Protein AF-A0A3D9D0H7-F1 (afdb_monomer)

Foldseek 3Di:
DVLVVVVVVCCVPQVVVLVVCVVVVHDPVVSVVSVVVSCVVPVVVNVVVVVVVVVVVVVVCVVVVNDDDPDD

Organism: NCBI:txid358687

Structure (mmCIF, N/CA/C/O backbone):
data_AF-A0A3D9D0H7-F1
#
_entry.id   AF-A0A3D9D0H7-F1
#
loop_
_atom_site.group_PDB
_atom_site.id
_atom_site.type_symbol
_atom_site.label_atom_id
_atom_site.label_alt_id
_atom_site.label_comp_id
_atom_site.label_asym_id
_atom_site.label_entity_id
_atom_site.label_seq_id
_atom_site.pdbx_PDB_ins_code
_atom_site.Cartn_x
_atom_site.Cartn_y
_atom_site.Cartn_z
_atom_site.occupancy
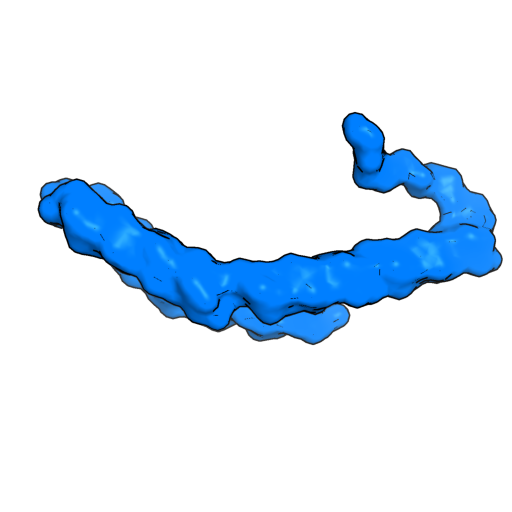_atom_site.B_iso_or_equiv
_atom_site.auth_seq_id
_atom_site.auth_comp_id
_atom_site.auth_asym_id
_atom_site.auth_atom_id
_atom_site.pdbx_PDB_model_num
ATOM 1 N N . MET A 1 1 ? -0.017 -6.573 -11.535 1.00 60.84 1 MET A N 1
ATOM 2 C CA . MET A 1 1 ? -1.276 -6.977 -10.860 1.00 60.84 1 MET A CA 1
ATOM 3 C C . MET A 1 1 ? -1.072 -7.290 -9.377 1.00 60.84 1 MET A C 1
ATOM 5 O O . MET A 1 1 ? -1.883 -6.834 -8.585 1.00 60.84 1 MET A O 1
ATOM 9 N N . ALA A 1 2 ? 0.035 -7.929 -8.978 1.00 84.50 2 ALA A N 1
ATOM 10 C CA . ALA A 1 2 ? 0.279 -8.354 -7.593 1.00 84.50 2 ALA A CA 1
ATOM 11 C C . ALA A 1 2 ? 0.112 -7.265 -6.506 1.00 84.50 2 ALA A C 1
ATOM 13 O O . ALA A 1 2 ? -0.529 -7.519 -5.491 1.00 84.50 2 ALA A O 1
ATOM 14 N N . LEU A 1 3 ? 0.638 -6.043 -6.701 1.00 88.62 3 LEU A N 1
ATOM 15 C CA . LEU A 1 3 ? 0.503 -4.976 -5.693 1.00 88.62 3 LEU A CA 1
ATOM 16 C C . LEU A 1 3 ? -0.961 -4.559 -5.477 1.00 88.62 3 LEU A C 1
ATOM 18 O O . LEU A 1 3 ? -1.393 -4.399 -4.341 1.00 88.62 3 LEU A O 1
ATOM 22 N N . TYR A 1 4 ? -1.733 -4.415 -6.558 1.00 88.88 4 TYR A N 1
ATOM 23 C CA . TYR A 1 4 ? -3.153 -4.050 -6.503 1.00 88.88 4 TYR A CA 1
ATOM 24 C C . TYR A 1 4 ? -3.970 -5.095 -5.734 1.00 88.88 4 TYR A C 1
ATOM 26 O O . TYR A 1 4 ? -4.723 -4.757 -4.822 1.00 88.88 4 TYR A O 1
ATOM 34 N N . GLU A 1 5 ? -3.768 -6.371 -6.052 1.00 92.88 5 GLU A N 1
ATOM 35 C CA . GLU A 1 5 ? -4.449 -7.487 -5.389 1.00 92.88 5 GLU A CA 1
ATOM 36 C C . GLU A 1 5 ? -4.093 -7.585 -3.904 1.00 92.88 5 GLU A C 1
ATOM 38 O O . GLU A 1 5 ? -4.950 -7.922 -3.089 1.00 92.88 5 GLU A O 1
ATOM 43 N N . PHE A 1 6 ? -2.85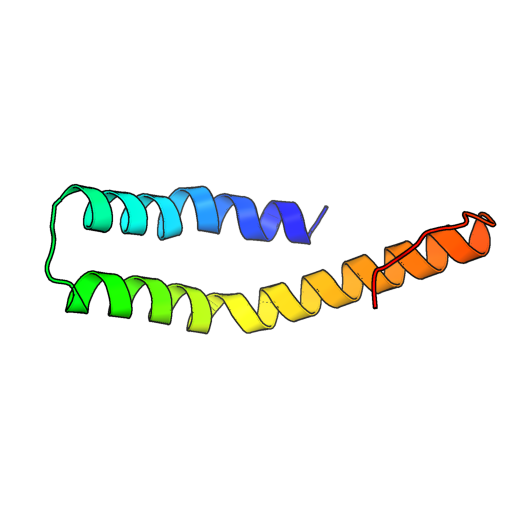8 -7.232 -3.542 1.00 93.06 6 PHE A N 1
ATOM 44 C CA . PHE A 1 6 ? -2.414 -7.174 -2.155 1.00 93.06 6 PHE A CA 1
ATOM 45 C C . PHE A 1 6 ? -3.084 -6.037 -1.370 1.00 93.06 6 PHE A C 1
ATOM 47 O O . PHE A 1 6 ? -3.558 -6.254 -0.254 1.00 93.06 6 PHE A O 1
ATOM 54 N N . VAL A 1 7 ? -3.169 -4.827 -1.936 1.00 92.75 7 VAL A N 1
ATOM 55 C CA . VAL A 1 7 ? -3.664 -3.655 -1.190 1.00 92.75 7 VAL A CA 1
ATOM 56 C C . VAL A 1 7 ? -5.185 -3.591 -1.071 1.00 92.75 7 VAL A C 1
ATOM 58 O O . VAL A 1 7 ? -5.687 -3.150 -0.038 1.00 92.75 7 VAL A O 1
ATOM 61 N N . ILE A 1 8 ? -5.946 -4.043 -2.073 1.00 93.31 8 ILE A N 1
ATOM 62 C CA . ILE A 1 8 ? -7.421 -3.995 -2.040 1.00 93.31 8 ILE A CA 1
ATOM 63 C C . ILE A 1 8 ? -8.028 -4.585 -0.760 1.00 93.31 8 ILE A C 1
ATOM 65 O O . ILE A 1 8 ? -8.846 -3.898 -0.140 1.00 93.31 8 ILE A O 1
ATOM 69 N N . PRO A 1 9 ? -7.717 -5.832 -0.351 1.00 94.25 9 PRO A N 1
ATOM 70 C CA . PRO A 1 9 ? -8.333 -6.417 0.836 1.00 94.25 9 PRO A CA 1
ATOM 71 C C . PRO A 1 9 ? -7.939 -5.662 2.110 1.00 94.25 9 PRO A C 1
ATOM 73 O O . PRO A 1 9 ? -8.767 -5.521 3.008 1.00 94.25 9 PRO A O 1
ATOM 76 N N . ILE A 1 10 ? -6.721 -5.114 2.173 1.00 93.81 10 ILE A N 1
ATOM 77 C CA . ILE A 1 10 ? -6.249 -4.297 3.299 1.00 93.81 10 ILE A CA 1
ATOM 78 C C . ILE A 1 10 ? -7.094 -3.022 3.411 1.00 93.81 10 ILE A C 1
ATOM 80 O O .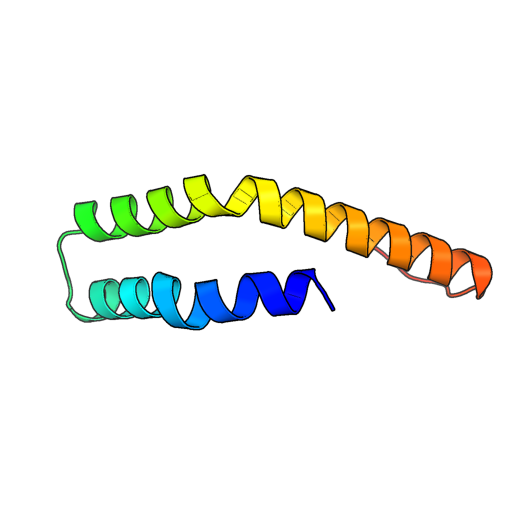 ILE A 1 10 ? -7.557 -2.679 4.497 1.00 93.81 10 ILE A O 1
ATOM 84 N N . TYR A 1 11 ? -7.379 -2.354 2.291 1.00 92.12 11 TYR A N 1
ATOM 85 C CA . TYR A 1 11 ? -8.264 -1.187 2.285 1.00 92.12 11 TYR A CA 1
ATOM 86 C C . TYR A 1 11 ? -9.707 -1.536 2.676 1.00 92.12 11 TYR A C 1
ATOM 88 O O . TYR A 1 11 ? -10.316 -0.864 3.515 1.00 92.12 11 TYR A O 1
ATOM 96 N N . LYS A 1 12 ? -10.254 -2.613 2.101 1.00 94.00 12 LYS A N 1
ATOM 97 C CA . LYS A 1 12 ? -11.640 -3.040 2.349 1.00 94.00 12 LYS A CA 1
ATOM 98 C C . LYS A 1 12 ? -11.885 -3.503 3.783 1.00 94.00 12 LYS A C 1
ATOM 100 O O . LYS A 1 12 ? -12.986 -3.320 4.288 1.00 94.00 12 LYS A O 1
ATOM 105 N N . ASN A 1 13 ? -10.880 -4.079 4.434 1.00 93.44 13 ASN A N 1
ATOM 106 C CA . ASN A 1 13 ? -11.025 -4.609 5.784 1.00 93.44 13 ASN A CA 1
ATOM 107 C C . ASN A 1 13 ? -10.446 -3.641 6.818 1.00 93.44 13 ASN A C 1
ATOM 109 O O . ASN A 1 13 ? -11.180 -3.033 7.596 1.00 93.44 13 ASN A O 1
ATOM 113 N N . GLU A 1 14 ? -9.128 -3.468 6.801 1.00 92.38 14 GLU A N 1
ATOM 114 C CA . GLU A 1 14 ? -8.384 -2.807 7.871 1.00 92.38 14 GLU A CA 1
ATOM 115 C C . GLU A 1 14 ? -8.669 -1.303 7.899 1.00 92.38 14 GLU A C 1
ATOM 117 O O . GLU A 1 14 ? -9.079 -0.755 8.924 1.00 92.38 14 GLU A O 1
ATOM 122 N N . TYR A 1 15 ? -8.544 -0.631 6.749 1.00 91.38 15 TYR A N 1
ATOM 123 C CA . TYR A 1 15 ? -8.802 0.810 6.669 1.00 91.38 15 TYR A CA 1
ATOM 124 C C . TYR A 1 15 ? -10.286 1.161 6.792 1.00 91.38 15 TYR A C 1
ATOM 126 O O . TYR A 1 15 ? -10.614 2.226 7.307 1.00 91.38 15 TYR A O 1
ATOM 134 N N . THR A 1 16 ? -11.194 0.267 6.391 1.00 92.12 16 THR A N 1
ATOM 135 C CA . THR A 1 16 ? -12.637 0.459 6.615 1.00 92.12 16 THR A CA 1
ATOM 136 C C . THR A 1 16 ? -12.983 0.359 8.103 1.00 92.12 16 THR A C 1
ATOM 138 O O . THR A 1 16 ? -13.779 1.148 8.609 1.00 92.12 16 THR A O 1
ATOM 141 N N . ASN A 1 17 ? -12.358 -0.564 8.840 1.00 89.62 17 ASN A N 1
ATOM 142 C CA . ASN A 1 17 ? -12.501 -0.634 10.295 1.00 89.62 17 ASN A CA 1
ATOM 143 C C . ASN A 1 17 ? -11.891 0.590 10.987 1.00 89.62 17 ASN A C 1
ATOM 145 O O . ASN A 1 17 ? -12.506 1.149 11.894 1.00 89.62 17 ASN A O 1
ATOM 149 N N . TYR A 1 18 ? -10.730 1.053 10.520 1.00 89.50 18 TYR A N 1
ATOM 150 C CA . TYR A 1 18 ? -10.142 2.304 10.988 1.00 89.50 18 TYR A CA 1
ATOM 151 C C . TYR A 1 18 ? -11.063 3.511 10.742 1.00 89.50 18 TYR A C 1
ATOM 153 O O . TYR A 1 18 ? -11.276 4.310 11.652 1.00 89.50 18 TYR A O 1
ATOM 161 N N . ALA A 1 19 ? -11.679 3.616 9.561 1.00 89.69 19 ALA A N 1
ATOM 162 C CA . ALA A 1 19 ? -12.627 4.685 9.246 1.00 89.69 19 ALA A CA 1
ATOM 163 C C . ALA A 1 19 ? -13.828 4.694 10.210 1.00 89.69 19 ALA A C 1
ATOM 165 O O . ALA A 1 19 ? -14.164 5.741 10.756 1.00 89.69 19 ALA A O 1
AT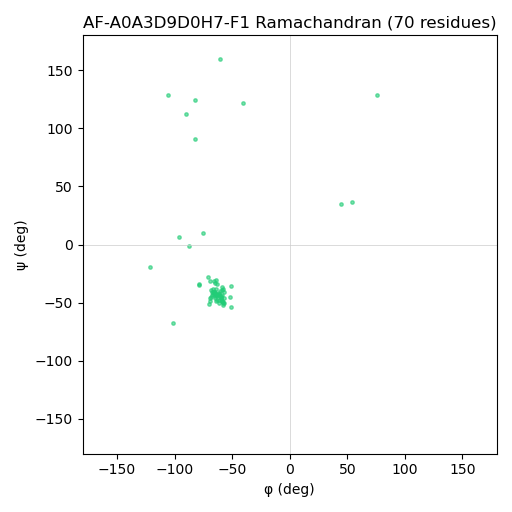OM 166 N N . LYS A 1 20 ? -14.395 3.523 10.532 1.00 89.94 20 LYS A N 1
ATOM 167 C CA . LYS A 1 20 ? -15.480 3.414 11.527 1.00 89.94 20 LYS A CA 1
ATOM 168 C C . LYS A 1 20 ? -15.068 3.931 12.908 1.00 89.94 20 LYS A C 1
ATOM 170 O O . LYS A 1 20 ? -15.865 4.586 13.575 1.00 89.94 20 LYS A O 1
ATOM 175 N N . LEU A 1 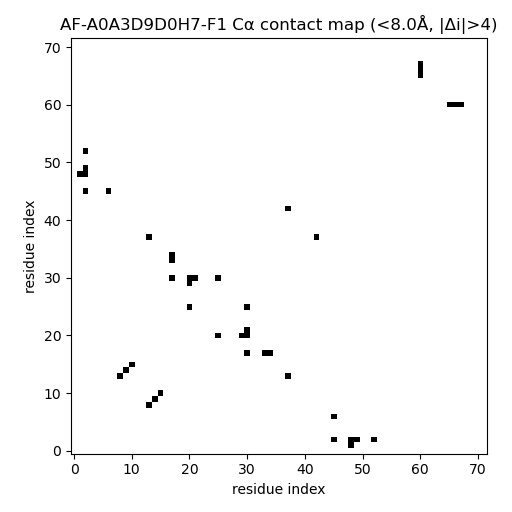21 ? -13.832 3.659 13.339 1.00 86.94 21 LEU A N 1
ATOM 176 C CA . LEU A 1 21 ? -13.295 4.196 14.595 1.00 86.94 21 LEU A CA 1
ATOM 177 C C . LEU A 1 21 ? -13.171 5.723 14.534 1.00 86.94 21 LEU A C 1
ATOM 179 O O . LEU A 1 21 ? -13.475 6.411 15.513 1.00 86.94 21 LEU A O 1
ATOM 183 N N . CYS A 1 22 ? -12.732 6.262 13.392 1.00 85.00 22 CYS A N 1
ATOM 184 C CA . CYS A 1 22 ? -12.681 7.701 13.140 1.00 85.00 22 CYS A CA 1
ATOM 185 C C . CYS A 1 22 ? -14.059 8.351 13.298 1.00 85.00 22 CYS A C 1
ATOM 187 O O . CYS A 1 22 ? -14.172 9.292 14.093 1.00 85.00 22 CYS A O 1
ATOM 189 N N . ASP A 1 23 ? -15.077 7.784 12.649 1.00 87.50 23 ASP A N 1
ATOM 190 C CA . ASP A 1 23 ? -16.461 8.268 12.655 1.00 87.50 23 ASP A CA 1
ATOM 191 C C . ASP A 1 23 ? -17.104 8.208 14.045 1.00 87.50 23 ASP A C 1
ATOM 193 O O . ASP A 1 23 ? -17.807 9.132 14.455 1.00 87.50 23 ASP A O 1
ATOM 197 N N . SER A 1 24 ? -16.820 7.162 14.827 1.00 83.00 24 SER A N 1
ATOM 198 C CA . SER A 1 24 ? -17.448 6.950 16.135 1.00 83.00 24 SER A CA 1
ATOM 199 C C . SER A 1 24 ? -16.924 7.869 17.250 1.00 83.00 24 SER A C 1
ATOM 201 O O . SER A 1 24 ? -17.192 7.603 18.421 1.00 83.00 24 SER A O 1
ATOM 203 N N . LYS A 1 25 ? -16.121 8.902 16.926 1.00 77.38 25 LYS A N 1
ATOM 204 C CA . LYS A 1 25 ? -15.351 9.722 17.889 1.00 77.38 25 LYS A CA 1
ATOM 205 C C . LYS A 1 25 ? -14.650 8.862 18.958 1.00 77.38 25 LYS A C 1
ATOM 207 O O . LYS A 1 25 ? -14.543 9.272 20.110 1.00 77.38 25 LYS A O 1
ATOM 212 N N . ALA A 1 26 ? -14.195 7.662 18.573 1.00 66.38 26 ALA A N 1
ATOM 213 C CA . ALA A 1 26 ? -13.539 6.736 19.489 1.00 66.38 26 ALA A CA 1
ATOM 214 C C . ALA A 1 26 ? -12.271 7.349 20.094 1.00 66.38 26 ALA A C 1
ATOM 216 O O . ALA A 1 26 ? -11.681 8.268 19.515 1.00 66.38 26 ALA A O 1
ATOM 217 N N . ASP A 1 27 ? -11.856 6.773 21.224 1.00 80.56 27 ASP A N 1
ATOM 218 C CA . ASP A 1 27 ? -10.599 7.060 21.913 1.00 80.56 27 ASP A CA 1
ATOM 219 C C . ASP A 1 27 ? -9.442 7.232 20.903 1.00 80.56 27 ASP A C 1
ATOM 221 O O . ASP A 1 27 ? -9.190 6.312 20.110 1.00 80.56 27 ASP A O 1
ATOM 225 N N . PRO A 1 28 ? -8.756 8.392 20.898 1.00 78.88 28 PRO A N 1
ATOM 226 C CA . PRO A 1 28 ? -7.627 8.668 20.011 1.00 78.88 28 PRO A CA 1
ATOM 227 C C . PRO A 1 28 ? -6.561 7.567 20.039 1.00 78.88 28 PRO A C 1
ATOM 229 O O . PRO A 1 28 ? -6.031 7.198 18.992 1.00 78.88 28 PRO A O 1
ATOM 232 N N . THR A 1 29 ? -6.334 6.967 21.207 1.00 83.75 29 THR A N 1
ATOM 233 C CA . THR A 1 29 ? -5.340 5.908 21.418 1.00 83.75 29 THR A CA 1
ATOM 234 C C . THR A 1 29 ? -5.651 4.679 20.565 1.00 83.75 29 THR A C 1
ATOM 236 O O . THR A 1 29 ? -4.775 4.126 19.904 1.00 83.75 29 THR A O 1
ATOM 239 N N . LYS A 1 30 ? -6.933 4.299 20.470 1.00 83.12 30 LYS A N 1
ATOM 240 C CA . LYS A 1 30 ? -7.373 3.138 19.675 1.00 83.12 30 LYS A CA 1
ATOM 241 C C . LYS A 1 30 ? -7.229 3.374 18.172 1.00 83.12 30 LYS A C 1
ATOM 243 O O . LYS A 1 30 ? -6.984 2.435 17.417 1.00 83.12 30 LYS A O 1
ATOM 248 N N . LYS A 1 31 ? -7.383 4.624 17.725 1.00 84.12 31 LYS A N 1
ATOM 249 C CA . LYS A 1 31 ? -7.182 5.016 16.321 1.00 84.12 31 LYS A CA 1
ATOM 250 C C . LYS A 1 31 ? -5.705 4.926 15.943 1.00 84.12 31 LYS A C 1
ATOM 252 O O . LYS A 1 31 ? -5.373 4.382 14.889 1.00 84.12 31 LYS A O 1
ATOM 257 N N . GLU A 1 32 ? -4.832 5.440 16.802 1.00 87.88 32 GLU A N 1
ATOM 258 C CA . GLU A 1 32 ? -3.385 5.408 16.586 1.00 87.88 32 GLU A CA 1
ATOM 259 C C . GLU A 1 32 ? -2.837 3.981 16.598 1.00 87.88 32 GLU A C 1
ATOM 261 O O . GLU A 1 32 ? -2.081 3.608 15.697 1.00 87.88 32 GLU A O 1
ATOM 266 N N . GLU A 1 33 ? -3.272 3.154 17.550 1.00 90.56 33 GLU A N 1
ATOM 267 C CA . GLU A 1 33 ? -2.905 1.738 17.609 1.00 90.56 33 GLU A CA 1
ATOM 268 C C . GLU A 1 33 ? -3.341 0.983 16.349 1.00 90.56 33 GLU A C 1
ATOM 270 O O . GLU A 1 33 ? -2.531 0.269 15.756 1.00 90.56 33 GLU A O 1
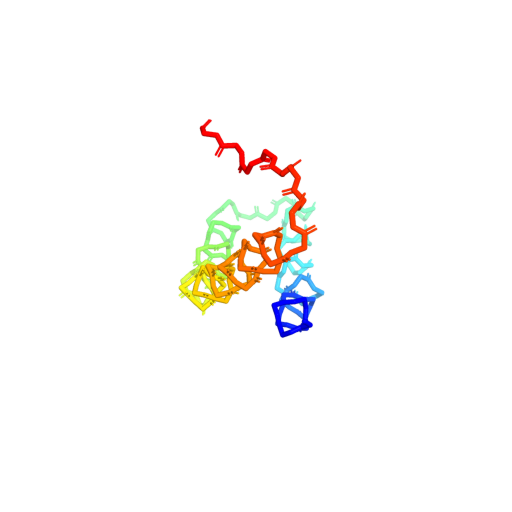ATOM 275 N N . ALA A 1 34 ? -4.578 1.189 15.882 1.00 89.12 34 ALA A N 1
ATOM 276 C CA . ALA A 1 34 ? -5.083 0.539 14.674 1.00 89.12 34 ALA A CA 1
ATOM 277 C C . ALA A 1 34 ? -4.227 0.871 13.438 1.00 89.12 34 ALA A C 1
ATOM 279 O O . ALA A 1 34 ? -3.791 -0.033 12.725 1.00 89.12 34 ALA A O 1
ATOM 280 N N . VAL A 1 35 ? -3.909 2.149 13.202 1.00 89.00 35 VAL A N 1
ATOM 281 C CA . VAL A 1 35 ? -3.052 2.544 12.065 1.00 89.00 35 VAL A CA 1
ATOM 282 C C . VAL A 1 35 ? -1.630 2.027 12.224 1.00 89.00 35 VAL A C 1
ATOM 284 O O . VAL A 1 35 ? -1.016 1.612 11.238 1.00 89.00 35 VAL A O 1
ATOM 287 N N . LYS A 1 36 ? -1.090 2.036 13.446 1.00 93.06 36 LYS A N 1
ATOM 288 C CA . LYS A 1 36 ? 0.255 1.526 13.718 1.00 93.06 36 LYS A CA 1
ATOM 289 C C . LYS A 1 36 ? 0.357 0.038 13.392 1.00 93.06 36 LYS A C 1
ATOM 291 O O . LYS A 1 36 ? 1.318 -0.356 12.735 1.00 93.06 36 LYS A O 1
ATOM 296 N N . LEU A 1 37 ? -0.641 -0.759 13.773 1.00 93.31 37 LEU A N 1
ATOM 297 C CA . LEU A 1 37 ? -0.695 -2.190 13.468 1.00 93.31 37 LEU A CA 1
ATOM 298 C C . LEU A 1 37 ? -0.789 -2.452 11.962 1.00 93.31 37 LEU A C 1
ATOM 300 O O . LEU A 1 37 ? -0.064 -3.302 11.448 1.00 93.31 37 LEU A O 1
ATOM 304 N N . ILE A 1 38 ? -1.614 -1.687 11.240 1.00 92.69 38 ILE A N 1
ATOM 305 C CA . ILE A 1 38 ? -1.714 -1.784 9.775 1.00 92.69 38 ILE A CA 1
ATOM 306 C C . ILE A 1 38 ? -0.352 -1.504 9.130 1.00 92.69 38 ILE A C 1
ATOM 308 O O . ILE A 1 38 ? 0.127 -2.296 8.318 1.00 92.69 38 ILE A O 1
ATOM 312 N N . LYS A 1 39 ? 0.314 -0.413 9.529 1.00 91.38 39 LYS A N 1
ATOM 313 C CA . LYS A 1 39 ? 1.645 -0.064 9.013 1.00 91.38 39 LYS A CA 1
ATOM 314 C C . LYS A 1 39 ? 2.675 -1.146 9.334 1.00 91.38 39 LYS A C 1
ATOM 316 O O . LYS A 1 39 ? 3.345 -1.636 8.435 1.00 91.38 39 LYS A O 1
ATOM 321 N N . GLN A 1 40 ? 2.768 -1.580 10.590 1.00 93.94 40 GLN A N 1
ATOM 322 C CA . GLN A 1 40 ? 3.722 -2.619 10.993 1.00 93.94 40 GLN A CA 1
ATOM 323 C C . GLN A 1 40 ? 3.528 -3.928 10.224 1.00 93.94 40 GLN A C 1
ATOM 325 O O . GLN A 1 40 ? 4.508 -4.579 9.873 1.00 93.94 40 GLN A O 1
ATOM 330 N N . LYS A 1 41 ? 2.278 -4.305 9.947 1.00 94.56 41 LYS A N 1
ATOM 331 C CA . LYS A 1 41 ? 1.960 -5.575 9.297 1.00 94.56 41 LYS A CA 1
ATOM 332 C C . LYS A 1 41 ? 2.190 -5.558 7.787 1.00 94.56 41 LYS A C 1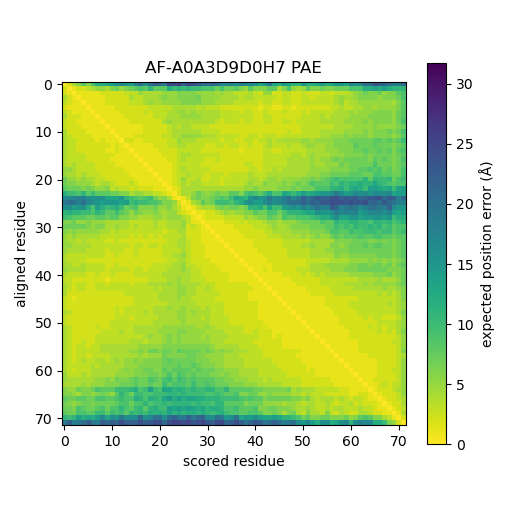
ATOM 334 O O . LYS A 1 41 ? 2.568 -6.585 7.234 1.00 94.56 41 LYS A O 1
ATOM 339 N N . TYR A 1 42 ? 1.952 -4.425 7.124 1.00 94.75 42 TYR A N 1
ATOM 340 C CA . TYR A 1 42 ? 1.879 -4.389 5.660 1.00 94.75 42 TYR A CA 1
ATOM 341 C C . TYR A 1 42 ? 2.888 -3.449 4.983 1.00 94.75 42 TYR A C 1
ATOM 343 O O . TYR A 1 42 ? 3.156 -3.644 3.799 1.00 94.75 42 TYR A O 1
ATOM 351 N N . SER A 1 43 ? 3.481 -2.469 5.683 1.00 91.88 43 SER A N 1
ATOM 352 C CA . SER A 1 43 ? 4.349 -1.452 5.057 1.00 91.88 43 SER A CA 1
ATOM 353 C C . SER A 1 43 ? 5.568 -2.042 4.351 1.00 91.88 43 SER A C 1
ATOM 355 O O . SER A 1 43 ? 5.821 -1.680 3.209 1.00 91.88 43 SER A O 1
ATOM 357 N N . SER A 1 44 ? 6.296 -2.969 4.982 1.00 94.69 44 SER A N 1
ATOM 358 C CA . SER A 1 44 ? 7.511 -3.542 4.378 1.00 94.69 44 SER A CA 1
ATOM 359 C C . SER A 1 44 ? 7.201 -4.347 3.110 1.00 94.69 44 SER A C 1
ATOM 361 O O . SER A 1 44 ? 7.883 -4.209 2.096 1.00 94.69 44 SER A O 1
ATOM 363 N N . THR A 1 45 ? 6.135 -5.153 3.133 1.00 94.00 45 THR A N 1
ATOM 364 C CA . THR A 1 45 ? 5.695 -5.914 1.957 1.00 94.00 45 THR A CA 1
ATOM 365 C C . THR A 1 45 ? 5.200 -4.988 0.852 1.00 94.00 45 THR A C 1
ATOM 367 O O . THR A 1 45 ? 5.556 -5.186 -0.306 1.00 94.00 45 THR A O 1
ATOM 370 N N . PHE A 1 46 ? 4.427 -3.960 1.208 1.00 94.12 46 PHE A N 1
ATOM 371 C CA . PHE A 1 46 ? 3.967 -2.948 0.263 1.00 94.12 46 PHE A CA 1
ATOM 372 C C . PHE A 1 46 ? 5.140 -2.247 -0.427 1.00 94.12 46 PHE A C 1
ATOM 374 O O . PHE A 1 46 ? 5.163 -2.181 -1.650 1.00 94.12 46 PHE A O 1
ATOM 381 N N . GLU A 1 47 ? 6.115 -1.759 0.343 1.00 94.62 47 GLU A N 1
ATOM 382 C CA . GLU A 1 47 ? 7.273 -1.030 -0.178 1.00 94.62 47 GLU A CA 1
ATOM 383 C C . GLU A 1 47 ? 8.081 -1.891 -1.147 1.00 94.62 47 GLU A C 1
ATOM 385 O O . GLU A 1 47 ? 8.377 -1.453 -2.256 1.00 94.62 47 GLU A O 1
ATOM 390 N N . LYS A 1 48 ? 8.340 -3.152 -0.782 1.00 94.62 48 LYS A N 1
ATOM 391 C CA . LYS A 1 48 ? 9.008 -4.099 -1.675 1.00 94.62 48 LYS A CA 1
ATOM 392 C C . LYS A 1 48 ? 8.239 -4.283 -2.987 1.00 94.62 48 LYS A C 1
ATOM 394 O O . LYS A 1 48 ? 8.802 -4.107 -4.059 1.00 94.62 48 LYS A O 1
ATOM 399 N N . MET A 1 49 ? 6.944 -4.592 -2.909 1.00 94.19 49 MET A N 1
ATOM 400 C CA . MET A 1 49 ? 6.111 -4.811 -4.099 1.00 94.19 49 MET A CA 1
ATOM 401 C C . MET A 1 49 ? 5.961 -3.545 -4.957 1.00 94.19 49 MET A C 1
ATOM 403 O O . MET A 1 49 ? 5.785 -3.640 -6.170 1.00 94.19 49 MET A O 1
ATOM 407 N N . TYR A 1 50 ? 6.005 -2.367 -4.335 1.00 93.44 50 TYR A N 1
ATOM 408 C CA . TYR A 1 50 ? 6.006 -1.084 -5.024 1.00 93.44 50 TYR A CA 1
ATOM 409 C C . TYR A 1 50 ? 7.313 -0.855 -5.785 1.00 93.44 50 TYR A C 1
ATOM 411 O O . TYR A 1 50 ? 7.258 -0.529 -6.967 1.00 93.44 50 TYR 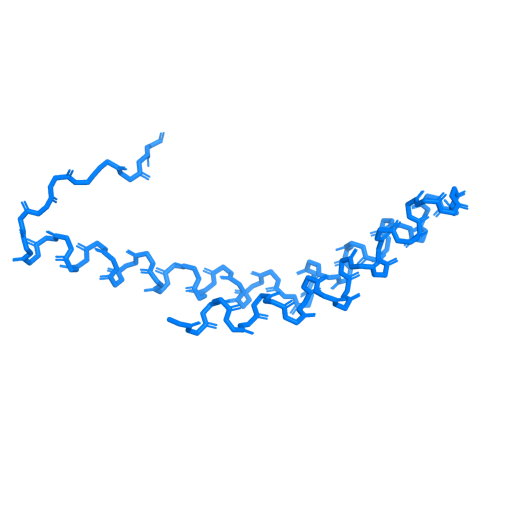A O 1
ATOM 419 N N . ILE A 1 51 ? 8.466 -1.071 -5.147 1.00 94.25 51 ILE A N 1
ATOM 420 C CA . ILE A 1 51 ? 9.781 -0.966 -5.797 1.00 94.25 51 ILE A CA 1
ATOM 421 C C . ILE A 1 51 ? 9.860 -1.932 -6.982 1.00 94.25 51 ILE A C 1
ATOM 423 O O . ILE A 1 51 ? 10.138 -1.494 -8.094 1.00 94.25 51 ILE A O 1
ATOM 427 N N . ASP A 1 52 ? 9.494 -3.202 -6.777 1.00 93.62 52 ASP A N 1
ATOM 428 C CA . ASP A 1 52 ? 9.498 -4.219 -7.835 1.00 93.62 52 ASP A CA 1
ATOM 429 C C . ASP A 1 52 ? 8.620 -3.797 -9.035 1.00 93.62 52 ASP A C 1
ATOM 431 O O . ASP A 1 52 ? 8.998 -3.969 -10.196 1.00 93.62 52 ASP A O 1
ATOM 435 N N . LEU A 1 53 ? 7.445 -3.207 -8.773 1.00 93.25 53 LEU A N 1
ATOM 436 C CA . LEU A 1 53 ? 6.552 -2.693 -9.817 1.00 93.25 53 LEU A CA 1
ATOM 437 C C . LEU A 1 53 ? 7.154 -1.490 -10.555 1.00 93.25 53 LEU A C 1
ATOM 439 O O . LEU A 1 53 ? 7.044 -1.407 -11.780 1.00 93.25 53 LEU A O 1
ATOM 443 N N . MET A 1 54 ? 7.758 -0.556 -9.822 1.00 93.50 54 MET A N 1
ATOM 444 C CA . MET A 1 54 ? 8.376 0.637 -10.397 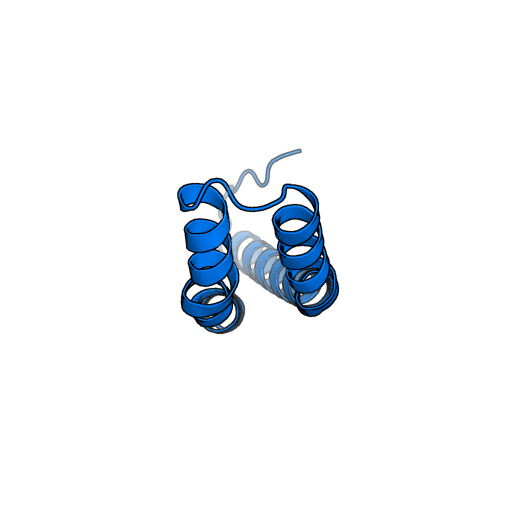1.00 93.50 54 MET A CA 1
ATOM 445 C C . MET A 1 54 ? 9.575 0.277 -11.268 1.00 93.50 54 MET A C 1
ATOM 447 O O . MET A 1 54 ? 9.718 0.831 -12.355 1.00 93.50 54 MET A O 1
ATOM 451 N N . ASP A 1 55 ? 10.402 -0.669 -10.836 1.00 94.19 55 ASP A N 1
ATOM 452 C CA . ASP A 1 55 ? 11.571 -1.112 -11.593 1.00 94.19 55 ASP A CA 1
ATOM 453 C C . ASP A 1 55 ? 11.163 -1.845 -12.875 1.00 94.19 55 ASP A C 1
ATOM 455 O O . ASP A 1 55 ? 11.703 -1.556 -13.945 1.00 94.19 55 ASP A O 1
ATOM 459 N N . ALA A 1 56 ? 10.131 -2.693 -12.814 1.00 93.25 56 ALA A N 1
ATOM 460 C CA . ALA A 1 56 ? 9.542 -3.290 -14.013 1.00 93.25 56 ALA A CA 1
ATOM 461 C C . ALA A 1 56 ? 8.972 -2.226 -14.973 1.00 93.25 56 ALA A C 1
ATOM 463 O O . ALA A 1 56 ? 9.132 -2.330 -16.190 1.00 93.25 56 ALA A O 1
ATOM 464 N N . GLY A 1 57 ? 8.330 -1.183 -14.436 1.00 92.69 57 GLY A N 1
ATOM 465 C CA . GLY A 1 57 ? 7.797 -0.069 -15.222 1.00 92.69 57 GLY A CA 1
ATOM 466 C C . GLY A 1 57 ? 8.883 0.763 -15.908 1.00 92.69 57 GLY A C 1
ATOM 467 O O . GLY A 1 57 ? 8.726 1.121 -17.075 1.00 92.69 57 GLY A O 1
ATOM 468 N N . LYS A 1 58 ? 9.995 1.035 -15.214 1.00 94.50 58 LYS A N 1
ATOM 469 C CA . LYS A 1 58 ? 11.162 1.731 -15.778 1.00 94.50 58 LYS A CA 1
ATOM 470 C C . LYS A 1 58 ? 11.805 0.921 -16.899 1.00 94.50 58 LYS A C 1
ATOM 472 O O . LYS A 1 58 ? 11.986 1.460 -17.984 1.00 94.50 58 LYS A O 1
ATOM 477 N N . ALA A 1 59 ? 12.051 -0.372 -16.676 1.00 95.25 59 ALA A N 1
ATOM 478 C CA . ALA A 1 59 ? 12.613 -1.254 -17.699 1.00 95.25 59 ALA A CA 1
ATOM 479 C C . ALA A 1 59 ? 11.739 -1.281 -18.964 1.00 95.25 59 ALA A C 1
ATOM 481 O O . ALA A 1 59 ? 12.235 -1.091 -20.073 1.00 95.25 59 ALA A O 1
ATOM 482 N N . PHE A 1 60 ? 10.419 -1.415 -18.798 1.00 95.50 60 PHE A N 1
ATOM 483 C CA . PHE A 1 60 ? 9.483 -1.356 -19.918 1.00 95.50 60 PHE A CA 1
ATOM 484 C C . PHE A 1 60 ? 9.520 -0.002 -20.644 1.00 95.50 60 PHE A C 1
ATOM 486 O O . PHE A 1 60 ? 9.487 0.039 -21.875 1.00 95.50 60 PHE A O 1
ATOM 493 N N . ALA A 1 61 ? 9.580 1.111 -19.908 1.00 95.94 61 ALA A N 1
ATOM 494 C CA . ALA A 1 61 ? 9.662 2.443 -20.501 1.00 95.94 61 ALA A CA 1
ATOM 495 C C . ALA A 1 61 ? 10.943 2.625 -21.328 1.00 95.94 61 ALA A C 1
ATOM 497 O O . ALA A 1 61 ? 10.862 3.116 -22.455 1.00 95.94 61 ALA A O 1
ATOM 498 N N . ASP A 1 62 ? 12.085 2.166 -20.815 1.00 95.25 62 ASP A N 1
ATOM 499 C CA . ASP A 1 62 ? 13.376 2.227 -21.503 1.00 95.25 62 ASP A CA 1
ATOM 500 C C . ASP A 1 62 ? 13.365 1.392 -22.794 1.00 95.25 62 ASP A C 1
ATOM 502 O O . ASP A 1 62 ? 13.722 1.893 -23.864 1.00 95.25 62 ASP A O 1
ATOM 506 N N . GLU A 1 63 ? 12.872 0.150 -22.730 1.00 96.88 63 GLU A N 1
ATOM 507 C CA . GLU A 1 63 ? 12.745 -0.745 -23.892 1.00 96.88 63 GLU A CA 1
ATOM 508 C C . GLU A 1 63 ? 11.860 -0.152 -24.997 1.00 96.88 63 GLU A C 1
ATOM 510 O O . GLU A 1 63 ? 12.141 -0.303 -26.189 1.00 96.88 63 GLU A O 1
ATOM 515 N N . ASN A 1 64 ? 10.804 0.564 -24.606 1.00 97.31 64 ASN A N 1
ATOM 516 C CA . ASN A 1 64 ? 9.831 1.152 -25.524 1.00 97.31 64 ASN A CA 1
ATOM 517 C C . ASN A 1 64 ? 10.122 2.623 -25.860 1.00 97.31 64 ASN A C 1
ATOM 519 O O . ASN A 1 64 ? 9.324 3.259 -26.551 1.00 97.31 64 ASN A O 1
ATOM 523 N N . LYS A 1 65 ? 11.264 3.167 -25.411 1.00 95.88 65 LYS A N 1
ATOM 524 C CA . LYS A 1 65 ? 11.679 4.565 -25.634 1.00 95.88 65 LYS A CA 1
ATOM 525 C C . LYS A 1 65 ? 10.619 5.580 -25.183 1.00 95.88 65 LYS A C 1
ATOM 527 O O . LYS A 1 65 ? 10.416 6.614 -25.824 1.00 95.88 65 LYS A O 1
ATOM 532 N N . LEU A 1 66 ? 9.924 5.275 -24.090 1.00 95.62 66 LEU A N 1
ATOM 533 C CA . LEU A 1 66 ? 8.924 6.150 -23.492 1.00 95.62 66 LEU A CA 1
ATOM 534 C C . LEU A 1 66 ? 9.621 7.188 -22.611 1.00 95.62 66 LEU A C 1
ATOM 536 O O . LEU A 1 66 ? 10.343 6.847 -21.679 1.00 95.62 66 LEU A O 1
ATOM 540 N N . ASN A 1 67 ? 9.375 8.471 -22.877 1.00 91.56 67 ASN A N 1
ATOM 541 C CA . ASN A 1 67 ? 9.893 9.553 -22.044 1.00 91.56 67 ASN A CA 1
ATOM 542 C C . ASN A 1 67 ? 8.984 9.757 -20.820 1.00 91.56 67 ASN A C 1
ATOM 544 O O . ASN A 1 67 ? 7.999 10.495 -20.891 1.00 91.56 67 ASN A O 1
ATOM 548 N N . VAL A 1 68 ? 9.293 9.071 -19.719 1.00 90.50 68 VAL A N 1
ATOM 549 C CA . VAL A 1 68 ? 8.521 9.135 -18.469 1.00 90.50 68 VAL A CA 1
ATOM 550 C C . VAL A 1 68 ? 9.276 9.958 -17.424 1.00 90.50 68 VAL A C 1
ATOM 552 O O . VAL A 1 68 ? 10.437 9.689 -17.127 1.00 90.50 68 VAL A O 1
ATOM 555 N N . ASN A 1 69 ? 8.601 10.945 -16.829 1.00 90.31 69 ASN A N 1
ATOM 556 C CA . ASN A 1 69 ? 9.103 11.663 -15.660 1.00 90.31 69 ASN A CA 1
ATOM 557 C C . ASN A 1 69 ? 8.640 10.946 -14.385 1.00 90.31 69 ASN A C 1
ATOM 559 O O . ASN A 1 69 ? 7.450 10.938 -14.076 1.00 90.31 69 ASN A O 1
ATOM 563 N N . TRP A 1 70 ? 9.583 10.359 -13.653 1.00 85.69 70 TRP A N 1
ATOM 564 C CA . TRP A 1 70 ? 9.308 9.573 -12.448 1.00 85.69 70 TRP A CA 1
ATOM 565 C C . TRP A 1 70 ? 9.244 10.405 -11.156 1.00 85.69 70 TRP A C 1
ATOM 567 O O . TRP A 1 70 ? 8.946 9.844 -10.104 1.00 85.69 70 TRP A O 1
ATOM 577 N N . GLY A 1 71 ? 9.464 11.724 -11.241 1.00 78.75 71 GLY A N 1
ATOM 578 C CA . GLY A 1 71 ? 9.545 12.624 -10.089 1.00 78.75 71 GLY A CA 1
ATOM 579 C C . GLY A 1 71 ? 10.876 12.486 -9.339 1.00 78.75 71 GLY A C 1
ATOM 580 O O . GLY A 1 71 ? 11.284 11.379 -8.999 1.00 78.75 71 GLY A O 1
ATOM 581 N N . ASN A 1 72 ? 11.545 13.616 -9.101 1.00 51.88 72 ASN A N 1
ATOM 582 C CA . ASN A 1 72 ? 12.684 13.756 -8.184 1.00 51.88 72 ASN A CA 1
ATOM 583 C C . ASN A 1 72 ? 12.219 14.486 -6.925 1.00 51.88 72 ASN A C 1
ATOM 585 O O . ASN A 1 72 ? 11.426 15.444 -7.089 1.00 51.88 72 ASN A O 1
#

Sequence (72 aa):
MALYEFVIPIYKNEYTNYAKLCDSKADPTKKEEAVKLIKQKYSSTFEKMYIDLMDAGKAFADENKLNVNWGN

Secondary structure (DSSP, 8-state):
-HHHHHHHHHIIIIIHHHHHHHHTT--HHHHHHHHHHHHHHHHHHHHHHHHHHHHHHHHHHHHTT-------

Radius of gyration: 16.93 Å; Cα contacts (8 Å, |Δi|>4): 22; chains: 1; bounding box: 31×22×48 Å

Mean predicted aligned error: 4.98 Å

pLDDT: mean 89.74, std 7.78, range [51.88, 97.31]

Solvent-accessible surface area (backbone atoms only — not comparable to full-atom values): 4261 Å² total; per-residue (Å²): 111,68,57,60,68,59,46,51,60,47,48,68,48,57,50,44,54,49,47,52,43,62,74,68,70,47,63,66,66,61,53,53,50,51,53,49,52,52,44,74,75,41,44,69,62,49,52,52,47,48,50,57,50,51,53,54,50,48,54,53,29,62,79,68,72,50,93,74,85,83,78,134